Protein AF-G5GBQ8-F1 (afdb_monomer_lite)

Sequence (145 aa):
MNTRNKSILIFVAGIITGFILTILLALILQPRNTDENLQLFEKPAQEIKANSFRVMQVLPDGSALAMVNDISSMLNNSLSSTADNSVEIGTIVLFLNNNNSNTNYYDKQIITRPSGKHFRQIGIYRYITKQEMMKTVPVIALFDK

pLDDT: mean 81.94, std 15.29, range [43.81, 96.81]

Structure (mmCIF, N/CA/C/O backbone):
data_AF-G5GBQ8-F1
#
_entry.id   AF-G5GBQ8-F1
#
loop_
_atom_site.group_PDB
_atom_site.id
_atom_site.type_symbol
_atom_site.label_atom_id
_atom_site.label_alt_id
_atom_site.label_comp_id
_atom_site.label_asym_id
_atom_site.label_entity_id
_atom_site.label_seq_id
_atom_site.pdbx_PDB_ins_code
_atom_site.Cartn_x
_atom_site.Cartn_y
_atom_site.Cartn_z
_atom_site.occupancy
_atom_site.B_iso_or_equiv
_atom_site.auth_seq_id
_atom_site.auth_comp_id
_atom_site.auth_asym_id
_atom_site.auth_atom_id
_atom_site.pdbx_PDB_model_num
ATOM 1 N N . MET A 1 1 ? -55.630 13.389 31.040 1.00 61.84 1 MET A N 1
ATOM 2 C CA . MET A 1 1 ? -54.228 13.177 31.470 1.00 61.84 1 MET A CA 1
ATOM 3 C C . MET A 1 1 ? -53.740 14.441 32.159 1.00 61.84 1 MET A C 1
ATOM 5 O O . MET A 1 1 ? -53.734 15.492 31.524 1.00 61.84 1 MET A O 1
ATOM 9 N N . ASN A 1 2 ? -53.420 14.355 33.450 1.00 68.19 2 ASN A N 1
ATOM 10 C CA . ASN A 1 2 ? -53.094 15.516 34.284 1.00 68.19 2 ASN A CA 1
ATOM 11 C C . ASN A 1 2 ? -51.812 16.195 33.778 1.00 68.19 2 ASN A C 1
ATOM 13 O O . ASN A 1 2 ? -50.915 15.523 33.269 1.00 68.19 2 ASN A O 1
ATOM 17 N N . THR A 1 3 ? -51.722 17.518 33.904 1.00 73.25 3 THR A N 1
ATOM 18 C CA . THR A 1 3 ? -50.600 18.339 33.402 1.00 73.25 3 THR A CA 1
ATOM 19 C C . THR A 1 3 ? -49.233 17.822 33.859 1.00 73.25 3 THR A C 1
ATOM 21 O O . THR A 1 3 ? -48.317 17.730 33.047 1.00 73.25 3 THR A O 1
ATOM 24 N N . ARG A 1 4 ? -49.126 17.345 35.107 1.00 73.69 4 ARG A N 1
ATOM 25 C CA . ARG A 1 4 ? -47.914 16.706 35.656 1.00 73.69 4 ARG A CA 1
A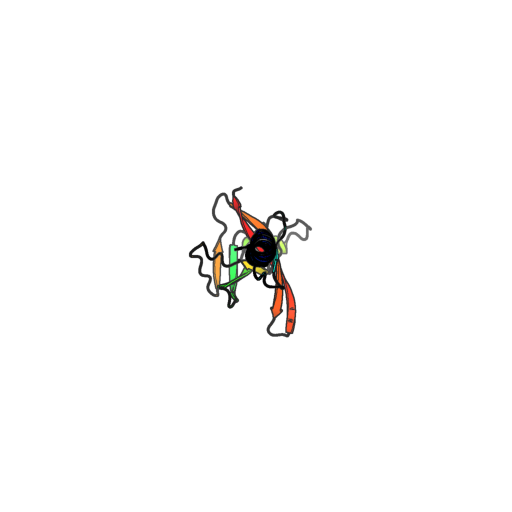TOM 26 C C . ARG A 1 4 ? -47.446 15.471 34.873 1.00 73.69 4 ARG A C 1
ATOM 28 O O . ARG A 1 4 ? -46.246 15.287 34.698 1.00 73.69 4 ARG A O 1
ATOM 35 N N . ASN A 1 5 ? -48.365 14.655 34.356 1.00 76.38 5 ASN A N 1
ATOM 36 C CA . ASN A 1 5 ? -48.016 13.433 33.622 1.00 76.38 5 ASN A CA 1
ATOM 37 C C . ASN A 1 5 ? -47.458 13.757 32.228 1.00 76.38 5 ASN A C 1
ATOM 39 O O . ASN A 1 5 ? -46.625 13.017 31.716 1.00 76.38 5 ASN A O 1
ATOM 43 N N . LYS A 1 6 ? -47.879 14.877 31.623 1.00 75.44 6 LYS A N 1
ATOM 44 C CA . LYS A 1 6 ? -47.353 15.340 30.329 1.00 75.44 6 LYS A CA 1
ATOM 45 C C . LYS A 1 6 ? -45.904 15.815 30.453 1.00 75.44 6 LYS A C 1
ATOM 47 O O . LYS A 1 6 ? -45.079 15.446 29.625 1.00 75.44 6 LYS A O 1
ATOM 52 N N . SER A 1 7 ? -45.586 16.568 31.509 1.00 80.06 7 SER A N 1
ATOM 53 C CA . SER A 1 7 ? -44.221 17.046 31.771 1.00 80.06 7 SER A CA 1
ATOM 54 C C . SER A 1 7 ? -43.238 15.895 32.004 1.00 80.06 7 SER A C 1
ATOM 56 O O . SER A 1 7 ? -42.137 15.908 31.462 1.00 80.06 7 SER A O 1
ATOM 58 N N . ILE A 1 8 ? -43.656 14.868 32.749 1.00 87.56 8 ILE A N 1
ATOM 59 C CA . ILE A 1 8 ? -42.852 13.658 32.983 1.00 87.56 8 ILE A CA 1
ATOM 60 C C . ILE A 1 8 ? -42.617 12.876 31.686 1.00 87.56 8 ILE A C 1
ATOM 62 O O . ILE A 1 8 ? -41.501 12.430 31.434 1.00 87.56 8 ILE A O 1
ATOM 66 N N . LEU A 1 9 ? -43.635 12.755 30.832 1.00 86.25 9 LEU A N 1
ATOM 67 C CA . LEU A 1 9 ? -43.512 12.043 29.560 1.00 86.25 9 LEU A C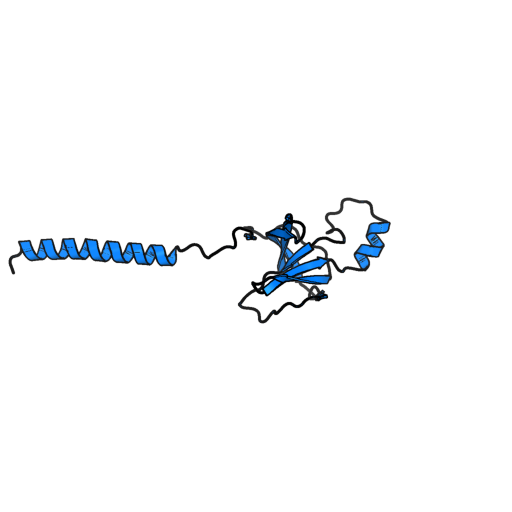A 1
ATOM 68 C C . LEU A 1 9 ? -42.506 12.720 28.613 1.00 86.25 9 LEU A C 1
ATOM 70 O O . LEU A 1 9 ? -41.693 12.043 27.992 1.00 86.25 9 LEU A O 1
ATOM 74 N N . ILE A 1 10 ? -42.534 14.054 28.533 1.00 91.06 10 ILE A N 1
ATOM 75 C CA . ILE A 1 10 ? -41.622 14.842 27.687 1.00 91.06 10 ILE A CA 1
ATOM 76 C C . ILE A 1 10 ? -40.175 14.719 28.176 1.00 91.06 10 ILE A C 1
ATOM 78 O O . ILE A 1 10 ? -39.260 14.593 27.365 1.00 91.06 10 ILE A O 1
ATOM 82 N N . PHE A 1 11 ? -39.967 14.692 29.495 1.00 92.44 11 PHE A N 1
ATOM 83 C CA . PHE A 1 11 ? -38.645 14.489 30.083 1.00 92.44 11 PHE A CA 1
ATOM 84 C C . PHE A 1 11 ? -38.060 13.112 29.730 1.00 92.44 11 PHE A C 1
ATOM 86 O O . PHE A 1 11 ? -36.927 13.022 29.262 1.00 92.44 11 PHE A O 1
ATOM 93 N N . VAL A 1 12 ? -38.852 12.044 29.881 1.00 94.44 12 VAL A N 1
ATOM 94 C CA . VAL A 1 12 ? -38.425 10.678 29.530 1.00 94.44 12 VAL A CA 1
ATOM 95 C C . VAL A 1 12 ? -38.168 10.548 28.027 1.00 94.44 12 VAL A C 1
ATOM 97 O O . VAL A 1 12 ? -37.166 9.959 27.627 1.00 94.44 12 VAL A O 1
ATOM 100 N N . ALA A 1 13 ? -39.022 11.146 27.193 1.00 93.75 13 ALA A N 1
ATOM 101 C CA . ALA A 1 13 ? -38.825 11.161 25.747 1.00 93.75 13 ALA A CA 1
ATOM 102 C C . ALA A 1 13 ? -37.494 11.824 25.361 1.00 93.75 13 ALA A C 1
ATOM 104 O O . ALA A 1 13 ? -36.780 11.271 24.532 1.00 93.75 13 ALA A O 1
ATOM 105 N N . GLY A 1 14 ? -37.137 12.944 26.002 1.00 96.06 14 GLY A N 1
ATOM 106 C CA . GLY A 1 14 ? -35.866 13.644 25.790 1.00 96.06 14 GLY A CA 1
ATOM 107 C C . GLY A 1 14 ? -34.630 12.808 26.136 1.00 96.06 14 GLY A C 1
ATOM 108 O O . GLY A 1 14 ? -33.640 12.840 25.408 1.00 96.06 14 GLY A O 1
ATOM 109 N N . ILE A 1 15 ? -34.688 12.018 27.214 1.00 96.31 15 ILE A N 1
ATOM 110 C CA . ILE A 1 15 ? -33.598 11.097 27.583 1.00 96.31 15 ILE A CA 1
ATOM 111 C C . ILE A 1 15 ? -33.419 10.022 26.507 1.00 96.31 15 ILE A C 1
ATOM 113 O O . ILE A 1 15 ? -32.294 9.743 26.091 1.00 96.31 15 ILE A O 1
ATOM 117 N N . ILE A 1 16 ? -34.524 9.445 26.029 1.00 96.62 16 ILE A N 1
ATOM 118 C CA . ILE A 1 16 ? -34.491 8.393 25.009 1.00 96.62 16 ILE A CA 1
ATOM 119 C C . ILE A 1 16 ? -33.951 8.945 23.684 1.00 96.62 16 ILE A C 1
ATOM 121 O O . ILE A 1 16 ? -33.068 8.332 23.088 1.00 96.62 16 ILE A O 1
ATOM 125 N N . THR A 1 17 ? -34.416 10.115 23.233 1.00 96.81 17 THR A N 1
ATOM 126 C CA . THR A 1 17 ? -33.888 10.738 22.007 1.00 96.81 17 THR A CA 1
ATOM 127 C C . THR A 1 17 ? -32.422 11.128 22.136 1.00 96.81 17 THR A C 1
ATOM 129 O O . THR A 1 17 ? -31.674 10.927 21.183 1.00 96.81 17 THR A O 1
ATOM 132 N N . GLY A 1 18 ? -31.982 11.614 23.300 1.00 96.62 18 GLY A N 1
ATOM 133 C CA . GLY A 1 18 ? -30.567 11.884 23.561 1.00 96.62 18 GLY A CA 1
ATOM 134 C C . GLY A 1 18 ? -29.700 10.630 23.434 1.00 96.62 18 GLY A C 1
ATOM 135 O O . GLY A 1 18 ? -28.671 10.661 22.765 1.00 96.62 18 GLY A O 1
ATOM 136 N N . PHE A 1 19 ? -30.150 9.510 24.005 1.00 96.44 19 PHE A N 1
ATOM 137 C CA . PHE A 1 19 ? -29.442 8.229 23.928 1.00 96.44 19 PHE A CA 1
ATOM 138 C C . PHE A 1 19 ? -29.384 7.662 22.500 1.00 96.44 19 PHE A C 1
ATOM 140 O O . PHE A 1 19 ? -28.373 7.112 22.073 1.00 96.44 19 PHE A O 1
ATOM 147 N N . ILE A 1 20 ? -30.456 7.829 21.722 1.00 96.56 20 ILE A N 1
ATOM 148 C CA . ILE A 1 20 ? -30.473 7.437 20.306 1.00 96.56 20 ILE A CA 1
ATOM 149 C C . ILE A 1 20 ? -29.493 8.299 19.499 1.00 96.56 20 ILE A C 1
ATOM 151 O O . ILE A 1 20 ? -28.745 7.776 18.672 1.00 96.56 20 ILE A O 1
ATOM 155 N N . LEU A 1 21 ? -29.466 9.611 19.750 1.00 96.19 21 LEU A N 1
ATOM 156 C CA . LEU A 1 21 ? -28.586 10.536 19.041 1.00 96.19 21 LEU A CA 1
ATOM 157 C C . LEU A 1 21 ? -27.105 10.259 19.336 1.00 96.19 21 LEU A C 1
ATOM 159 O O . LEU A 1 21 ? -26.285 10.321 18.421 1.00 96.19 21 LEU A O 1
ATOM 163 N N . THR A 1 22 ? -26.752 9.910 20.578 1.00 95.50 22 THR A N 1
ATOM 164 C CA . THR A 1 22 ? -25.370 9.547 20.929 1.00 95.50 22 THR A CA 1
ATOM 165 C C . THR A 1 22 ? -24.926 8.248 20.265 1.00 95.50 22 THR A C 1
ATOM 167 O O . THR A 1 22 ? -23.804 8.192 19.766 1.00 95.50 22 THR A O 1
ATOM 170 N N . ILE A 1 23 ? -25.795 7.232 20.179 1.00 93.88 23 ILE A N 1
ATOM 171 C CA . ILE A 1 23 ? -25.497 6.001 19.427 1.00 93.88 23 ILE A CA 1
ATOM 172 C C . ILE A 1 23 ? -25.276 6.322 17.947 1.00 93.88 23 ILE A C 1
ATOM 174 O O . ILE A 1 23 ? -24.300 5.859 17.360 1.00 93.88 23 ILE A O 1
ATOM 178 N N . LEU A 1 24 ? -26.139 7.144 17.344 1.00 93.62 24 LEU A N 1
ATOM 179 C CA . LEU A 1 24 ? -26.008 7.520 15.936 1.00 93.62 24 LEU A CA 1
ATOM 180 C C . LEU A 1 24 ? -24.690 8.261 15.667 1.00 93.62 24 LEU A C 1
ATOM 182 O O . LEU A 1 24 ? -23.997 7.962 14.698 1.00 93.62 24 LEU A O 1
ATOM 186 N N . LEU A 1 25 ? -24.311 9.183 16.555 1.00 91.94 25 LEU A N 1
ATOM 187 C CA . LEU A 1 25 ? -23.039 9.894 16.475 1.00 91.94 25 LEU A CA 1
ATOM 188 C C . LEU A 1 25 ? -21.846 8.932 16.607 1.00 91.94 25 LEU A C 1
ATOM 190 O O . LEU A 1 25 ? -20.898 9.026 15.832 1.00 91.94 25 LEU A O 1
ATOM 194 N N . ALA A 1 26 ? -21.909 7.966 17.527 1.00 87.75 26 ALA A N 1
ATOM 195 C CA . ALA A 1 26 ? -20.867 6.955 17.699 1.00 87.75 26 ALA A CA 1
ATOM 196 C C . ALA A 1 26 ? -20.703 6.052 16.464 1.00 87.75 26 ALA A C 1
ATOM 198 O O . ALA A 1 26 ? -19.579 5.690 16.127 1.00 87.75 26 ALA A O 1
ATOM 199 N N . LEU A 1 27 ? -21.793 5.728 15.757 1.00 84.81 27 LEU A N 1
ATOM 200 C CA . LEU A 1 27 ? -21.735 4.987 14.490 1.00 84.81 27 LEU A CA 1
ATOM 201 C C . LEU A 1 27 ? -21.045 5.794 13.378 1.00 84.81 27 LEU A C 1
ATOM 203 O O . LEU A 1 27 ? -20.302 5.222 12.586 1.00 84.81 27 LEU A O 1
ATOM 207 N N . ILE A 1 28 ? -21.250 7.116 13.333 1.00 83.38 28 ILE A N 1
ATOM 208 C CA . ILE A 1 28 ? -20.600 8.006 12.354 1.00 83.38 28 ILE A CA 1
ATOM 209 C C . ILE A 1 28 ? -19.103 8.165 12.657 1.00 83.38 28 ILE A C 1
ATOM 211 O O . ILE A 1 28 ? -18.293 8.228 11.735 1.00 83.38 28 ILE A O 1
ATOM 215 N N . LEU A 1 29 ? -18.734 8.223 13.940 1.00 78.25 29 LEU A N 1
ATOM 216 C CA . LEU A 1 29 ? -17.347 8.376 14.389 1.00 78.25 29 LEU A CA 1
ATOM 217 C C . LEU A 1 29 ? -16.568 7.058 14.455 1.00 78.25 29 LEU A C 1
ATOM 219 O O . LEU A 1 29 ? -15.420 7.079 14.901 1.00 78.25 29 LEU A O 1
ATOM 223 N N . GLN A 1 30 ? -17.146 5.926 14.032 1.00 64.62 30 GLN A N 1
ATOM 224 C CA . GLN A 1 30 ? -16.418 4.661 14.023 1.00 64.62 30 GLN A CA 1
ATOM 225 C C . GLN A 1 30 ? -15.084 4.838 13.285 1.00 64.62 30 GLN A C 1
ATOM 227 O O . GLN A 1 30 ? -15.086 5.211 12.104 1.00 64.62 30 GLN A O 1
ATOM 232 N N . PRO A 1 31 ? -13.940 4.584 13.950 1.00 58.16 31 PRO A N 1
ATOM 233 C CA . PRO A 1 31 ? -12.670 4.561 13.257 1.00 58.16 31 PRO A CA 1
ATOM 234 C C . PRO A 1 31 ? -12.780 3.489 12.176 1.00 58.16 31 PRO A C 1
ATOM 236 O O . PRO A 1 31 ? -13.111 2.336 12.454 1.00 58.16 31 PRO A O 1
ATOM 239 N N . ARG A 1 32 ? -12.558 3.878 10.916 1.00 57.53 32 ARG A N 1
ATOM 240 C CA . ARG A 1 32 ? -12.370 2.894 9.848 1.00 57.53 32 ARG A CA 1
ATOM 241 C C . ARG A 1 32 ? -11.243 1.978 10.302 1.00 57.53 32 ARG A C 1
ATOM 243 O O . ARG A 1 32 ? -10.257 2.489 10.819 1.00 57.53 32 ARG A O 1
ATOM 250 N N . ASN A 1 33 ? -11.404 0.669 10.114 1.00 51.81 33 ASN A N 1
ATOM 251 C CA . ASN A 1 33 ? -10.360 -0.323 10.361 1.00 51.81 33 ASN A CA 1
ATOM 252 C C . ASN A 1 33 ? -9.121 0.032 9.525 1.00 51.81 33 ASN A C 1
ATOM 254 O O . ASN A 1 33 ? -8.956 -0.435 8.401 1.00 51.81 33 ASN A O 1
ATOM 258 N N . THR A 1 34 ? -8.283 0.927 10.029 1.00 57.50 34 THR A N 1
ATOM 259 C CA . THR A 1 34 ? -6.919 1.093 9.570 1.00 57.50 34 THR A CA 1
ATOM 260 C C . THR A 1 34 ? -6.201 -0.132 10.080 1.00 57.50 34 THR A C 1
ATOM 262 O O . THR A 1 34 ? -6.124 -0.332 11.290 1.00 57.50 34 THR A O 1
ATOM 265 N N . ASP A 1 35 ? -5.754 -0.974 9.151 1.00 71.06 35 ASP A N 1
ATOM 266 C CA . ASP A 1 35 ? -4.767 -2.006 9.438 1.00 71.06 35 ASP A CA 1
ATOM 267 C C . ASP A 1 35 ? -3.702 -1.375 10.345 1.00 71.06 35 ASP A C 1
ATOM 269 O O . ASP A 1 35 ? -3.102 -0.369 9.970 1.00 71.06 35 ASP A O 1
ATOM 273 N N . GLU A 1 36 ? -3.526 -1.888 11.567 1.00 79.31 36 GLU A N 1
ATOM 274 C CA . GLU A 1 36 ? -2.619 -1.296 12.568 1.00 79.31 36 GLU A CA 1
ATOM 275 C C . GLU A 1 36 ? -1.177 -1.216 12.051 1.00 79.31 36 GLU A C 1
ATOM 277 O O . GLU A 1 36 ? -0.345 -0.449 12.542 1.00 79.31 36 GLU A O 1
ATOM 282 N N . ASN A 1 37 ? -0.883 -2.011 11.026 1.00 88.81 37 ASN A N 1
ATOM 283 C CA . ASN A 1 37 ? 0.397 -2.044 10.361 1.00 88.81 37 ASN A CA 1
ATOM 284 C C . ASN A 1 37 ? 0.550 -0.975 9.275 1.00 88.81 37 ASN A C 1
ATOM 286 O O . ASN A 1 37 ? 1.670 -0.757 8.814 1.00 88.81 37 ASN A O 1
ATOM 290 N N . LEU A 1 38 ? -0.538 -0.319 8.868 1.00 91.31 38 LEU A N 1
ATOM 291 C CA . LEU A 1 38 ? -0.587 0.740 7.869 1.00 91.31 38 LEU A CA 1
ATOM 292 C C . LEU A 1 38 ? -0.741 2.105 8.545 1.00 91.31 38 LEU A C 1
ATOM 294 O O . LEU A 1 38 ? -1.787 2.442 9.095 1.00 91.31 38 LEU A O 1
ATOM 298 N N . GLN A 1 39 ? 0.282 2.943 8.416 1.00 91.31 39 GLN A N 1
ATOM 299 C CA . GLN A 1 39 ? 0.245 4.326 8.879 1.00 91.31 39 GLN A CA 1
ATOM 300 C C . GLN A 1 39 ? 0.368 5.270 7.685 1.00 91.31 39 GLN A C 1
ATOM 302 O O . GLN A 1 39 ? 1.428 5.367 7.068 1.00 91.31 39 GLN A O 1
ATOM 307 N N . LEU A 1 40 ? -0.717 5.975 7.364 1.00 91.81 40 LEU A N 1
ATOM 308 C CA . LEU A 1 40 ? -0.732 7.004 6.326 1.00 91.81 40 LEU A CA 1
ATOM 309 C C . LEU A 1 40 ? -0.321 8.364 6.899 1.00 91.81 40 LEU A C 1
ATOM 311 O O . LEU A 1 40 ? -0.641 8.699 8.038 1.00 91.81 40 LEU A O 1
ATOM 315 N N . PHE A 1 41 ? 0.385 9.152 6.098 1.00 91.00 41 PHE A N 1
ATOM 316 C CA . PHE A 1 41 ? 0.797 10.509 6.431 1.00 91.00 41 PHE A CA 1
ATOM 317 C C . PHE A 1 41 ? -0.309 11.512 6.093 1.00 91.00 41 PHE A C 1
ATOM 319 O O . PHE A 1 41 ? -1.041 11.337 5.121 1.00 91.00 41 PHE A O 1
ATOM 326 N N . GLU A 1 42 ? -0.382 12.614 6.844 1.00 85.94 42 GLU A N 1
ATOM 327 C CA . GLU A 1 42 ? -1.311 13.717 6.543 1.00 85.94 42 GLU A CA 1
ATOM 328 C C . GLU A 1 42 ? -1.008 14.387 5.197 1.00 85.94 42 GLU A C 1
ATOM 330 O O . GLU A 1 42 ? -1.907 14.867 4.507 1.00 85.94 42 GLU A O 1
ATOM 335 N N . LYS A 1 43 ? 0.276 14.439 4.828 1.00 88.12 43 LYS A N 1
ATOM 336 C CA . LYS A 1 43 ? 0.759 15.024 3.578 1.00 88.12 43 LYS A CA 1
ATOM 337 C C . LYS A 1 43 ? 1.731 14.061 2.899 1.00 88.12 43 LYS A C 1
ATOM 339 O O . LYS A 1 43 ? 2.527 13.429 3.597 1.00 88.12 43 LYS A O 1
ATOM 344 N N . PRO A 1 44 ? 1.716 13.971 1.557 1.00 87.75 44 PRO A N 1
ATOM 345 C CA . PRO A 1 44 ? 2.711 13.199 0.826 1.00 87.75 44 PRO A CA 1
ATOM 346 C C . PRO A 1 44 ? 4.124 13.687 1.159 1.00 87.75 44 PRO A C 1
ATOM 348 O O . PRO A 1 44 ? 4.381 14.892 1.166 1.00 87.75 44 PRO A O 1
ATOM 351 N N . ALA A 1 45 ? 5.020 12.746 1.430 1.00 85.62 45 ALA A N 1
ATOM 352 C CA . ALA A 1 45 ? 6.400 13.009 1.806 1.00 85.62 45 ALA A CA 1
ATOM 353 C C . ALA A 1 45 ? 7.312 12.983 0.563 1.00 85.62 45 ALA A C 1
ATOM 355 O O . ALA A 1 45 ? 7.098 13.724 -0.400 1.00 85.62 45 ALA A O 1
ATOM 356 N N . GLN A 1 46 ? 8.343 12.141 0.586 1.00 85.62 46 GLN A N 1
ATOM 357 C CA . GLN A 1 46 ? 9.378 12.069 -0.439 1.00 85.62 46 GLN A CA 1
ATOM 358 C C . GLN A 1 46 ? 8.842 11.553 -1.787 1.00 85.62 46 GLN A C 1
ATOM 360 O O . GLN A 1 46 ? 8.023 10.632 -1.842 1.00 85.62 46 GLN A O 1
ATOM 365 N N . GLU A 1 47 ? 9.327 12.136 -2.888 1.00 86.25 47 GLU A N 1
ATOM 366 C CA . GLU A 1 47 ? 9.126 11.601 -4.239 1.00 86.25 47 GLU A CA 1
ATOM 367 C C . GLU A 1 47 ? 10.041 10.394 -4.477 1.00 86.25 47 GLU A C 1
ATOM 369 O O . GLU A 1 47 ? 11.247 10.455 -4.238 1.00 86.25 47 GLU A O 1
ATOM 374 N N . ILE A 1 48 ? 9.475 9.312 -5.010 1.00 83.44 48 ILE A N 1
ATOM 375 C CA . ILE A 1 48 ? 10.223 8.123 -5.408 1.00 83.44 48 ILE A CA 1
ATOM 376 C C . ILE A 1 48 ? 10.593 8.227 -6.889 1.00 83.44 48 ILE A C 1
ATOM 378 O O . ILE A 1 48 ? 9.754 8.069 -7.779 1.00 83.44 48 ILE A O 1
ATOM 382 N N . LYS A 1 49 ? 11.887 8.447 -7.148 1.00 81.31 49 LYS A N 1
ATOM 383 C CA . LYS A 1 49 ? 12.486 8.539 -8.490 1.00 81.31 49 LYS A CA 1
ATOM 384 C C . LYS A 1 49 ? 12.704 7.158 -9.141 1.00 81.31 49 LYS A C 1
ATOM 386 O O . LYS A 1 49 ? 13.798 6.868 -9.611 1.00 81.31 49 LYS A O 1
ATOM 391 N N . ALA A 1 50 ? 11.684 6.301 -9.170 1.00 81.88 50 ALA A N 1
ATOM 392 C CA . ALA A 1 50 ? 11.735 5.006 -9.855 1.00 81.88 50 ALA A CA 1
ATOM 393 C C . ALA A 1 50 ? 10.730 4.956 -11.014 1.00 81.88 50 ALA A C 1
ATOM 395 O O . ALA A 1 50 ? 9.586 5.400 -10.878 1.00 81.88 50 ALA A O 1
ATOM 396 N N . ASN A 1 51 ? 11.148 4.414 -12.164 1.00 84.19 51 ASN A N 1
ATOM 397 C CA . ASN A 1 51 ? 10.285 4.327 -13.346 1.00 84.19 51 ASN A CA 1
ATOM 398 C C . ASN A 1 51 ? 9.427 3.066 -13.375 1.00 84.19 51 ASN A C 1
ATOM 400 O O . ASN A 1 51 ? 8.355 3.070 -13.983 1.00 84.19 51 ASN A O 1
ATOM 404 N N . SER A 1 52 ? 9.898 1.984 -12.757 1.00 88.56 52 SER A N 1
ATOM 405 C CA . SER A 1 52 ? 9.168 0.725 -12.743 1.00 88.56 52 SER A CA 1
ATOM 406 C C . SER A 1 52 ? 9.388 -0.076 -11.469 1.00 88.56 52 SER A C 1
ATOM 408 O O . SER A 1 52 ? 10.439 0.001 -10.828 1.00 88.56 52 SER A O 1
ATOM 410 N N . PHE A 1 53 ? 8.382 -0.875 -11.136 1.00 91.69 53 PHE A N 1
ATOM 411 C CA . PHE A 1 53 ? 8.363 -1.758 -9.982 1.00 91.69 53 PHE A CA 1
ATOM 412 C C . PHE A 1 53 ? 7.897 -3.141 -10.415 1.00 91.69 53 PHE A C 1
ATOM 414 O O . PHE A 1 53 ? 6.967 -3.265 -11.205 1.00 91.69 53 PHE A O 1
ATOM 421 N N . ARG A 1 54 ? 8.523 -4.187 -9.889 1.00 93.06 54 ARG A N 1
ATOM 422 C CA . ARG A 1 54 ? 8.103 -5.573 -10.069 1.00 93.06 54 ARG A CA 1
ATOM 423 C C . ARG A 1 54 ? 7.376 -6.033 -8.817 1.00 93.06 54 ARG A C 1
ATOM 425 O O . ARG A 1 54 ? 7.975 -6.059 -7.744 1.00 93.06 54 ARG A O 1
ATOM 432 N N . VAL A 1 55 ? 6.120 -6.437 -8.956 1.00 94.56 55 VAL A N 1
ATOM 433 C CA . VAL A 1 55 ? 5.344 -7.044 -7.871 1.00 94.56 55 VAL A CA 1
ATOM 434 C C . VAL A 1 55 ? 6.020 -8.344 -7.446 1.00 94.56 55 VAL A C 1
ATOM 436 O O . VAL A 1 55 ? 6.279 -9.225 -8.267 1.00 94.56 55 VAL A O 1
ATOM 439 N N . MET A 1 56 ? 6.344 -8.447 -6.163 1.00 93.44 56 MET A N 1
ATOM 440 C CA . MET A 1 56 ? 6.940 -9.638 -5.565 1.00 93.44 56 MET A CA 1
ATOM 441 C C . MET A 1 56 ? 5.872 -10.581 -5.032 1.00 93.44 56 MET A C 1
ATOM 443 O O . MET A 1 56 ? 6.001 -11.790 -5.189 1.00 93.44 56 MET A O 1
ATOM 447 N N . GLN A 1 57 ? 4.861 -10.009 -4.381 1.00 93.94 57 GLN A N 1
ATOM 448 C CA . GLN A 1 57 ? 3.745 -10.736 -3.799 1.00 93.94 57 GLN A CA 1
ATOM 449 C C . GLN A 1 57 ? 2.530 -9.820 -3.656 1.00 93.94 57 GLN A C 1
ATOM 451 O O . GLN A 1 57 ? 2.674 -8.626 -3.363 1.00 93.94 57 GLN A O 1
ATOM 456 N N . VAL A 1 58 ? 1.349 -10.405 -3.811 1.00 94.44 58 VAL A N 1
ATOM 457 C CA . VAL A 1 58 ? 0.061 -9.777 -3.502 1.00 94.44 58 VAL A CA 1
ATOM 458 C C . VAL A 1 58 ? -0.409 -10.224 -2.116 1.00 94.44 58 VAL A C 1
ATOM 460 O O . VAL A 1 58 ? -0.304 -11.397 -1.757 1.00 94.44 58 VAL A O 1
ATOM 463 N N . LEU A 1 59 ? -0.883 -9.274 -1.318 1.00 91.75 59 LEU A N 1
ATOM 464 C CA . LEU A 1 59 ? -1.397 -9.481 0.030 1.00 91.75 59 LEU A CA 1
ATOM 465 C C . LEU A 1 59 ? -2.867 -9.940 -0.003 1.00 91.75 59 LEU A C 1
ATOM 467 O O . LEU A 1 59 ? -3.549 -9.757 -1.013 1.00 91.75 59 LEU A O 1
ATOM 471 N N . PRO A 1 60 ? -3.390 -10.508 1.101 1.00 88.50 60 PRO A N 1
ATOM 472 C CA . PRO A 1 60 ? -4.783 -10.957 1.175 1.00 88.50 60 PRO A CA 1
ATOM 473 C C . PRO A 1 60 ? -5.834 -9.859 0.944 1.00 88.50 60 PRO A C 1
ATOM 475 O O . PRO A 1 60 ? -6.944 -10.163 0.520 1.00 88.50 60 PRO A O 1
ATOM 478 N N . ASP A 1 61 ? -5.495 -8.594 1.207 1.00 86.62 61 ASP A N 1
ATOM 479 C CA . ASP A 1 61 ? -6.339 -7.416 0.949 1.00 86.62 61 ASP A CA 1
ATOM 480 C C . ASP A 1 61 ? -6.280 -6.940 -0.522 1.00 86.62 61 ASP A C 1
ATOM 482 O O . ASP A 1 61 ? -6.943 -5.977 -0.915 1.00 86.62 61 ASP A O 1
ATOM 486 N N . GLY A 1 62 ? -5.478 -7.614 -1.349 1.00 90.06 62 GLY A N 1
ATOM 487 C CA . GLY A 1 62 ? -5.214 -7.274 -2.741 1.00 90.06 62 GLY A CA 1
ATOM 488 C C . GLY A 1 62 ? -4.115 -6.230 -2.933 1.00 90.06 62 GLY A C 1
ATOM 489 O O . GLY A 1 62 ? -3.766 -5.957 -4.079 1.00 90.06 62 GLY A O 1
ATOM 490 N N . SER A 1 63 ? -3.556 -5.643 -1.868 1.00 92.56 63 SER A N 1
ATOM 491 C CA . SER A 1 63 ? -2.412 -4.725 -1.965 1.00 92.56 63 SER A CA 1
ATOM 492 C C . SER A 1 63 ? -1.158 -5.481 -2.422 1.00 92.56 63 SER A C 1
ATOM 494 O O . SER A 1 63 ? -1.067 -6.697 -2.284 1.00 92.56 63 SER A O 1
ATOM 496 N N . ALA A 1 64 ? -0.159 -4.795 -2.974 1.00 94.44 64 ALA A N 1
ATOM 497 C CA . ALA A 1 64 ? 1.015 -5.447 -3.553 1.00 94.44 64 ALA A CA 1
ATOM 498 C C . ALA A 1 64 ? 2.329 -4.912 -2.991 1.00 94.44 64 ALA A C 1
ATOM 500 O O . ALA A 1 64 ? 2.599 -3.710 -3.025 1.00 94.44 64 ALA A O 1
ATOM 501 N N . LEU A 1 65 ? 3.191 -5.827 -2.544 1.00 95.12 65 LEU A N 1
ATOM 502 C CA . LEU A 1 65 ? 4.591 -5.521 -2.273 1.00 95.12 65 LEU A CA 1
ATOM 503 C C . LEU A 1 65 ? 5.365 -5.622 -3.578 1.00 95.12 65 LEU A C 1
ATOM 505 O O . LEU A 1 65 ? 5.402 -6.678 -4.214 1.00 95.12 65 LEU A O 1
ATOM 509 N N . ALA A 1 66 ? 5.997 -4.526 -3.973 1.00 94.25 66 ALA A N 1
ATOM 510 C CA . ALA A 1 66 ? 6.731 -4.434 -5.220 1.00 94.25 66 ALA A CA 1
ATOM 511 C C . ALA A 1 66 ? 8.136 -3.896 -4.982 1.00 94.25 66 ALA A C 1
ATOM 513 O O . ALA A 1 66 ? 8.363 -3.056 -4.120 1.00 94.25 66 ALA A O 1
ATOM 514 N N . MET A 1 67 ? 9.087 -4.382 -5.762 1.00 92.44 67 MET A N 1
ATO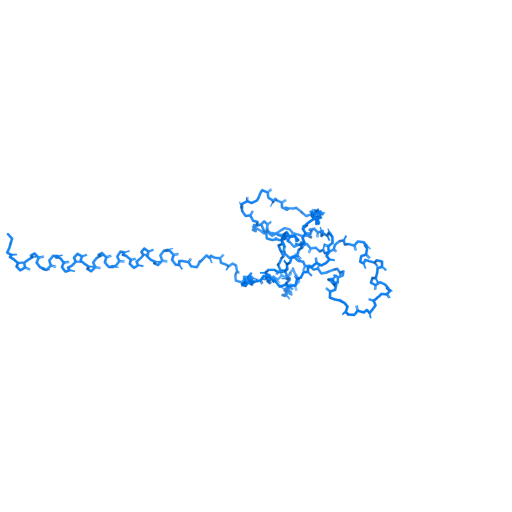M 515 C CA . MET A 1 67 ? 10.480 -3.971 -5.695 1.00 92.44 67 MET A CA 1
ATOM 516 C C . MET A 1 67 ? 10.809 -3.083 -6.884 1.00 92.44 67 MET A C 1
ATOM 518 O O . MET A 1 67 ? 10.352 -3.355 -7.994 1.00 92.44 67 MET A O 1
ATOM 522 N N . VAL A 1 68 ? 11.617 -2.046 -6.681 1.00 87.81 68 VAL A N 1
ATOM 523 C CA . VAL A 1 68 ? 12.126 -1.223 -7.788 1.00 87.81 68 VAL A CA 1
ATOM 524 C C . VAL A 1 68 ? 12.817 -2.115 -8.832 1.00 87.81 68 VAL A C 1
ATOM 526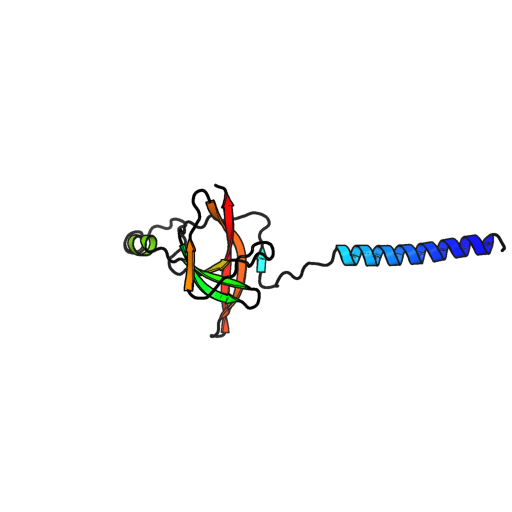 O O . VAL A 1 68 ? 13.714 -2.888 -8.502 1.00 87.81 68 VAL A O 1
ATOM 529 N N . ASN A 1 69 ? 12.379 -2.022 -10.091 1.00 76.19 69 ASN A N 1
ATOM 530 C CA . ASN A 1 69 ? 12.821 -2.854 -11.222 1.00 76.19 69 ASN A CA 1
ATOM 531 C C . ASN A 1 69 ? 13.497 -1.996 -12.308 1.00 76.19 69 ASN A C 1
ATOM 533 O O . ASN 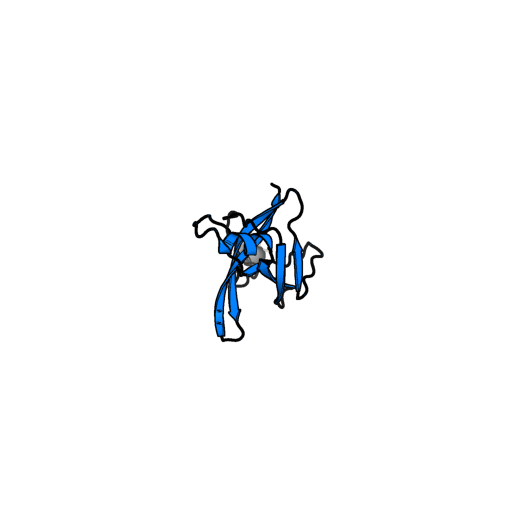A 1 69 ? 13.332 -2.226 -13.504 1.00 76.19 69 ASN A O 1
ATOM 537 N N . ASP A 1 70 ? 14.226 -0.958 -11.904 1.00 65.75 70 ASP A N 1
ATOM 538 C CA . ASP A 1 70 ? 14.828 -0.021 -12.845 1.00 65.75 70 ASP A CA 1
ATOM 539 C C . ASP A 1 70 ? 16.240 -0.471 -13.250 1.00 65.75 70 ASP A C 1
ATOM 541 O O . ASP A 1 70 ? 17.201 -0.332 -12.496 1.00 65.75 70 ASP A O 1
ATOM 545 N N . ILE A 1 71 ? 16.382 -1.010 -14.462 1.00 55.59 71 ILE A N 1
ATOM 546 C CA . ILE A 1 71 ? 17.679 -1.441 -15.015 1.00 55.59 71 ILE A CA 1
ATOM 547 C C . ILE A 1 71 ? 18.647 -0.247 -15.126 1.00 55.59 71 ILE A C 1
ATOM 549 O O . ILE A 1 71 ? 19.852 -0.409 -14.957 1.00 55.59 71 ILE A O 1
ATOM 553 N N . SER A 1 72 ? 18.133 0.973 -15.328 1.00 53.66 72 SER A N 1
ATOM 554 C CA . SER A 1 72 ? 18.962 2.187 -15.343 1.00 53.66 72 SER A CA 1
ATOM 555 C C . SER A 1 72 ? 19.613 2.472 -13.981 1.00 53.66 72 SER A C 1
ATOM 557 O O . SER A 1 72 ? 20.770 2.882 -13.924 1.00 53.66 72 SER A O 1
ATOM 559 N N . SER A 1 73 ? 18.927 2.152 -12.877 1.00 50.97 73 SER A N 1
ATOM 560 C CA . SER A 1 73 ? 19.517 2.223 -11.536 1.00 50.97 73 SER A CA 1
ATOM 561 C C . SER A 1 73 ? 20.605 1.163 -11.323 1.00 50.97 73 SER A C 1
ATOM 563 O O . SER A 1 73 ? 21.601 1.465 -10.670 1.00 50.97 73 SER A O 1
ATOM 565 N N . MET A 1 74 ? 20.493 -0.022 -11.950 1.00 49.03 74 MET A N 1
ATOM 566 C CA . MET A 1 74 ? 21.529 -1.071 -11.908 1.00 49.03 74 MET A CA 1
ATOM 567 C C . MET A 1 74 ? 22.849 -0.642 -12.555 1.00 49.03 74 MET A C 1
ATOM 569 O O . MET A 1 74 ? 23.909 -1.030 -12.070 1.00 49.03 74 MET A O 1
ATOM 573 N N . LEU A 1 75 ? 22.800 0.164 -13.620 1.00 52.25 75 LEU A N 1
ATOM 574 C CA . LEU A 1 75 ? 24.006 0.656 -14.293 1.00 52.25 75 LEU A CA 1
ATOM 575 C C . LEU A 1 75 ? 24.660 1.823 -13.528 1.00 52.25 75 LEU A C 1
ATOM 577 O O . LEU A 1 75 ? 25.884 1.914 -13.471 1.00 52.25 75 LEU A O 1
ATOM 581 N N . ASN A 1 76 ? 23.854 2.685 -12.898 1.00 49.59 76 ASN A N 1
ATOM 582 C CA . ASN A 1 76 ? 24.335 3.896 -12.223 1.00 49.59 76 ASN A CA 1
ATOM 583 C C . ASN A 1 76 ? 24.865 3.628 -10.799 1.00 49.59 76 ASN A C 1
ATOM 585 O O . ASN A 1 76 ? 25.863 4.224 -10.402 1.00 49.59 76 ASN A O 1
ATOM 589 N N . ASN A 1 77 ? 24.290 2.679 -10.047 1.00 49.03 77 ASN A N 1
ATOM 590 C CA . ASN A 1 77 ? 24.763 2.349 -8.689 1.00 49.03 77 ASN A CA 1
ATOM 591 C C . ASN A 1 77 ? 26.109 1.610 -8.644 1.00 49.03 77 ASN A C 1
ATOM 593 O O . ASN A 1 77 ? 26.705 1.513 -7.575 1.00 49.03 77 ASN A O 1
ATOM 597 N N . SER A 1 78 ? 26.625 1.122 -9.777 1.00 51.34 78 SER A N 1
ATOM 598 C CA . SER A 1 78 ? 28.013 0.645 -9.842 1.00 51.34 78 SER A CA 1
ATOM 599 C C . SER A 1 78 ? 29.030 1.794 -9.913 1.00 51.34 78 SER A C 1
ATOM 601 O O . SER A 1 78 ? 30.226 1.529 -9.792 1.00 51.34 78 SER A O 1
ATOM 603 N N . LEU A 1 79 ? 28.593 3.044 -10.135 1.00 50.94 79 LEU A N 1
ATOM 604 C CA . LEU A 1 79 ? 29.488 4.171 -10.420 1.00 50.94 79 LEU A CA 1
ATOM 605 C C . LEU A 1 79 ? 29.216 5.442 -9.595 1.00 50.94 79 LEU A C 1
ATOM 607 O O . LEU A 1 79 ? 30.081 6.312 -9.543 1.00 50.94 79 LEU A O 1
ATOM 611 N N . SER A 1 80 ? 28.074 5.562 -8.912 1.00 46.44 80 SER A N 1
ATOM 612 C CA . SER A 1 80 ? 27.749 6.732 -8.084 1.00 46.44 80 SER A CA 1
ATOM 613 C C . SER A 1 80 ? 27.487 6.356 -6.626 1.00 46.44 80 SER A C 1
ATOM 615 O O . SER A 1 80 ? 26.348 6.226 -6.189 1.00 46.44 80 SER A O 1
ATOM 617 N N . SER A 1 81 ? 28.561 6.250 -5.844 1.00 49.69 81 SER A N 1
ATOM 618 C CA . SER A 1 81 ? 28.542 6.319 -4.379 1.00 49.69 81 SER A CA 1
ATOM 619 C C . SER A 1 81 ? 28.335 7.767 -3.910 1.00 49.69 81 SER A C 1
ATOM 621 O O . SER A 1 81 ? 29.166 8.332 -3.200 1.00 49.69 81 SER A O 1
ATOM 623 N N . THR A 1 82 ? 27.261 8.411 -4.355 1.00 43.81 82 THR A N 1
ATOM 624 C CA . THR A 1 82 ? 26.853 9.724 -3.847 1.00 43.81 82 THR A CA 1
ATOM 625 C C . THR A 1 82 ? 25.453 9.611 -3.293 1.00 43.81 82 THR A C 1
ATOM 627 O O . THR A 1 82 ? 24.556 9.128 -3.976 1.00 43.81 82 THR A O 1
ATOM 630 N N . ALA A 1 83 ? 25.307 10.070 -2.051 1.00 46.91 83 ALA A N 1
ATOM 631 C CA . ALA A 1 83 ? 24.077 10.177 -1.280 1.00 46.91 83 ALA A CA 1
ATOM 632 C C . ALA A 1 83 ? 23.086 11.177 -1.908 1.00 46.91 83 ALA A C 1
ATOM 634 O O . ALA A 1 83 ? 22.713 12.174 -1.293 1.00 46.91 83 ALA A O 1
ATOM 635 N N . ASP A 1 84 ? 22.693 10.948 -3.158 1.00 47.16 84 ASP A N 1
ATOM 636 C CA . ASP A 1 84 ? 21.468 11.519 -3.686 1.00 47.16 84 ASP A CA 1
ATOM 637 C C . ASP A 1 84 ? 20.316 10.640 -3.192 1.00 47.16 84 ASP A C 1
ATOM 639 O O . ASP A 1 84 ? 20.457 9.428 -3.040 1.00 47.16 84 ASP A O 1
ATOM 643 N N . ASN A 1 85 ? 19.169 11.245 -2.910 1.00 50.78 85 ASN A N 1
ATOM 644 C CA . ASN A 1 85 ? 17.990 10.591 -2.334 1.00 50.78 85 ASN A CA 1
ATOM 645 C C . ASN A 1 85 ? 17.277 9.654 -3.340 1.00 50.78 85 ASN A C 1
ATOM 647 O O . ASN A 1 85 ? 16.048 9.592 -3.407 1.00 50.78 85 ASN A O 1
ATOM 651 N N . SER A 1 86 ? 18.043 8.988 -4.202 1.00 53.22 86 SER A N 1
ATOM 652 C CA . SER A 1 86 ? 17.592 7.964 -5.126 1.00 53.22 86 SER A CA 1
ATOM 653 C C . SER A 1 86 ? 17.253 6.706 -4.345 1.00 53.22 86 SER A C 1
ATOM 655 O O . SER A 1 86 ? 18.086 6.167 -3.624 1.00 53.22 86 SER A O 1
ATOM 657 N N . VAL A 1 87 ? 16.019 6.241 -4.508 1.00 55.94 87 VAL A N 1
ATOM 658 C CA . VAL A 1 87 ? 15.565 4.964 -3.967 1.00 55.94 87 VAL A CA 1
ATOM 659 C C . VAL A 1 87 ? 16.508 3.859 -4.439 1.00 55.94 87 VAL A C 1
ATOM 661 O O . VAL A 1 87 ? 16.663 3.640 -5.641 1.00 55.94 87 VAL A O 1
ATOM 664 N N . GLU A 1 88 ? 17.161 3.200 -3.484 1.00 62.00 88 GLU A N 1
ATOM 665 C CA . GLU A 1 88 ? 18.151 2.166 -3.758 1.00 62.00 88 GLU A CA 1
ATOM 666 C C . GLU A 1 88 ? 17.506 0.974 -4.476 1.00 62.00 88 GLU A C 1
ATOM 668 O O . GLU A 1 88 ? 16.344 0.615 -4.232 1.00 62.00 88 GLU A O 1
ATOM 673 N N . ILE A 1 89 ? 18.274 0.335 -5.361 1.00 64.31 89 ILE A N 1
ATOM 674 C CA . ILE A 1 89 ? 17.909 -0.957 -5.952 1.00 64.31 89 ILE A CA 1
ATOM 675 C C . ILE A 1 89 ? 17.540 -1.918 -4.825 1.00 64.31 89 ILE A C 1
ATOM 677 O O . ILE A 1 89 ? 18.247 -2.025 -3.829 1.00 64.31 89 ILE A O 1
ATOM 681 N N . GLY A 1 90 ? 16.439 -2.643 -4.998 1.00 68.00 90 GLY A N 1
ATOM 682 C CA . GLY A 1 90 ? 15.969 -3.571 -3.976 1.00 68.00 90 GLY A CA 1
ATOM 683 C C . GLY A 1 90 ? 15.074 -2.933 -2.917 1.00 68.00 90 GLY A C 1
ATOM 684 O O . GLY A 1 90 ? 14.544 -3.661 -2.079 1.00 68.00 90 GLY A O 1
ATOM 685 N N . THR A 1 91 ? 14.821 -1.619 -2.976 1.00 85.69 91 THR A N 1
ATOM 686 C CA . THR A 1 91 ? 13.777 -1.014 -2.145 1.00 85.69 91 THR A CA 1
ATOM 687 C C . THR A 1 91 ? 12.430 -1.641 -2.482 1.00 85.69 91 THR A C 1
ATOM 689 O O . THR A 1 91 ? 11.996 -1.658 -3.640 1.00 85.69 91 THR A O 1
ATOM 692 N N . ILE A 1 92 ? 11.774 -2.152 -1.444 1.00 91.62 92 ILE A N 1
ATOM 693 C CA . ILE A 1 92 ? 10.425 -2.701 -1.506 1.00 91.62 92 ILE A CA 1
ATOM 694 C C . ILE A 1 92 ? 9.462 -1.595 -1.086 1.00 91.62 92 ILE A C 1
ATOM 696 O O . ILE A 1 92 ? 9.683 -0.928 -0.080 1.00 91.62 92 ILE A O 1
ATOM 700 N N . VAL A 1 93 ? 8.399 -1.412 -1.856 1.00 94.12 93 VAL A N 1
ATOM 701 C CA . VAL A 1 93 ? 7.319 -0.454 -1.621 1.00 94.12 93 VAL A CA 1
ATOM 702 C C . VAL A 1 93 ? 5.988 -1.204 -1.544 1.00 94.12 93 VAL A C 1
ATOM 704 O O . VAL A 1 93 ? 5.853 -2.292 -2.112 1.00 94.12 93 VAL A O 1
ATOM 707 N N . LEU A 1 94 ? 4.995 -0.619 -0.875 1.00 94.88 94 LEU A N 1
ATOM 708 C CA . LEU A 1 94 ? 3.617 -1.101 -0.897 1.00 94.88 94 LEU A CA 1
ATOM 709 C C . LEU A 1 94 ? 2.765 -0.250 -1.846 1.00 94.88 94 LEU A C 1
ATOM 711 O O . LEU A 1 94 ? 2.674 0.972 -1.696 1.00 94.88 94 LEU A O 1
ATOM 715 N N . PHE A 1 95 ? 2.097 -0.925 -2.777 1.00 93.94 95 PHE A N 1
ATOM 716 C CA . PHE A 1 95 ? 0.984 -0.396 -3.553 1.00 93.94 95 PHE A CA 1
ATOM 717 C C . PHE A 1 95 ? -0.325 -0.813 -2.891 1.00 93.94 95 PHE A C 1
ATOM 719 O O . PHE A 1 95 ? -0.617 -2.004 -2.796 1.00 93.94 95 PHE A O 1
ATOM 726 N N . LEU A 1 96 ? -1.109 0.160 -2.431 1.00 91.88 96 LEU A N 1
ATOM 727 C CA . LEU A 1 96 ? -2.420 -0.123 -1.857 1.00 91.88 96 LEU A CA 1
ATOM 728 C C . LEU A 1 96 ? -3.408 -0.521 -2.946 1.00 91.88 96 LEU A C 1
ATOM 730 O O . LEU A 1 96 ? -3.494 0.134 -3.989 1.00 91.88 96 LEU A O 1
ATOM 734 N N . ASN A 1 97 ? -4.206 -1.544 -2.662 1.00 87.31 97 ASN A N 1
ATOM 735 C CA . ASN A 1 97 ? -5.408 -1.801 -3.430 1.00 87.31 97 ASN A CA 1
ATOM 736 C C . ASN A 1 97 ? -6.428 -0.689 -3.152 1.00 87.31 97 ASN A C 1
ATOM 738 O O . ASN A 1 97 ? -6.952 -0.555 -2.046 1.00 87.31 97 ASN A O 1
ATOM 742 N N . ASN A 1 98 ? -6.693 0.149 -4.151 1.00 74.94 98 ASN A N 1
ATOM 743 C CA . ASN A 1 98 ? -7.770 1.119 -4.059 1.00 74.94 98 ASN A CA 1
ATOM 744 C C . ASN A 1 98 ? -9.053 0.458 -4.557 1.00 74.94 98 ASN A C 1
ATOM 746 O O . ASN A 1 98 ? -9.223 0.312 -5.759 1.00 74.94 98 ASN A O 1
ATOM 750 N N . ASN A 1 99 ? -9.981 0.159 -3.647 1.00 60.69 99 ASN A N 1
ATOM 751 C CA . ASN A 1 99 ? -11.287 -0.443 -3.955 1.00 60.69 99 ASN A CA 1
ATOM 752 C C . ASN A 1 99 ? -12.116 0.315 -5.020 1.00 60.69 99 ASN A C 1
ATOM 754 O O . ASN A 1 99 ? -13.075 -0.235 -5.551 1.00 60.69 99 ASN A O 1
ATOM 758 N N . ASN A 1 100 ? -11.779 1.575 -5.328 1.00 57.25 100 ASN A N 1
ATOM 759 C CA . ASN A 1 100 ? -12.433 2.374 -6.373 1.00 57.25 100 ASN A CA 1
ATOM 760 C C . ASN A 1 100 ? -11.757 2.272 -7.750 1.00 57.25 100 ASN A C 1
ATOM 762 O O . ASN A 1 100 ? -12.269 2.803 -8.734 1.00 57.25 100 ASN A O 1
ATOM 766 N N . SER A 1 101 ? -10.583 1.651 -7.826 1.00 61.09 101 SER A N 1
ATOM 767 C CA . SER A 1 101 ? -9.862 1.395 -9.063 1.00 61.09 101 SER A CA 1
ATOM 768 C C . SER A 1 101 ? -9.913 -0.102 -9.334 1.00 61.09 101 SER A C 1
ATOM 770 O O . SER A 1 101 ? -9.684 -0.904 -8.438 1.00 61.09 101 SER A O 1
ATOM 772 N N . ASN A 1 102 ? -10.197 -0.508 -10.570 1.00 62.66 102 ASN A N 1
ATOM 773 C CA . ASN A 1 102 ? -10.218 -1.923 -10.961 1.00 62.66 102 ASN A CA 1
ATOM 774 C C . ASN A 1 102 ? -8.786 -2.499 -11.088 1.00 62.66 102 ASN A C 1
ATOM 776 O O . ASN A 1 102 ? -8.471 -3.242 -12.019 1.00 62.66 102 ASN A O 1
ATOM 780 N N . THR A 1 103 ? -7.881 -2.067 -10.210 1.00 71.69 103 THR A N 1
ATOM 781 C CA . THR A 1 103 ? -6.468 -2.426 -10.187 1.00 71.69 103 THR A CA 1
ATOM 782 C C . THR A 1 103 ? -6.295 -3.713 -9.407 1.00 71.69 103 THR A C 1
ATOM 784 O O . THR A 1 103 ? -6.172 -3.698 -8.189 1.00 71.69 103 THR A O 1
ATOM 787 N N . ASN A 1 104 ? -6.261 -4.825 -10.132 1.00 85.94 104 ASN A N 1
ATOM 788 C CA . ASN A 1 104 ? -5.860 -6.110 -9.580 1.00 85.94 104 ASN A CA 1
ATOM 789 C C . ASN A 1 104 ? -4.362 -6.304 -9.811 1.00 85.94 104 ASN A C 1
ATOM 791 O O . ASN A 1 104 ? -3.894 -6.248 -10.954 1.00 85.94 104 ASN A O 1
ATOM 795 N N . TYR A 1 105 ? -3.621 -6.531 -8.730 1.00 92.50 105 TYR A N 1
ATOM 796 C CA . TYR A 1 105 ? -2.213 -6.890 -8.809 1.00 92.50 105 TYR A CA 1
ATOM 797 C C . TYR A 1 105 ? -2.041 -8.405 -8.936 1.00 92.50 105 TYR A C 1
ATOM 799 O O . TYR A 1 105 ? -2.882 -9.182 -8.487 1.00 92.50 105 TYR A O 1
ATOM 807 N N . TYR A 1 106 ? -0.935 -8.828 -9.544 1.00 93.38 106 TYR A N 1
ATOM 808 C CA . TYR A 1 106 ? -0.518 -10.230 -9.590 1.00 93.38 106 TYR A CA 1
ATOM 809 C C . TYR A 1 106 ? 1.001 -10.345 -9.485 1.00 93.38 106 TYR A C 1
ATOM 811 O O . TYR A 1 106 ? 1.748 -9.421 -9.820 1.00 93.38 106 TYR A O 1
ATOM 819 N N . ASP A 1 107 ? 1.470 -11.499 -9.023 1.00 91.88 107 ASP A N 1
ATOM 820 C CA . ASP A 1 107 ? 2.893 -11.749 -8.829 1.00 91.88 107 ASP A CA 1
ATOM 821 C C . ASP A 1 107 ? 3.680 -11.557 -10.132 1.00 91.88 107 ASP A C 1
ATOM 823 O O . ASP A 1 107 ? 3.273 -11.992 -11.211 1.00 91.88 107 ASP A O 1
ATOM 827 N N . LYS A 1 108 ? 4.854 -10.926 -10.022 1.00 91.81 108 LYS A N 1
ATOM 828 C CA . LYS A 1 108 ? 5.777 -10.595 -11.122 1.00 91.81 108 LYS A CA 1
ATOM 829 C C . LYS A 1 108 ? 5.261 -9.557 -12.124 1.00 91.81 108 LYS A C 1
ATOM 831 O O . LYS A 1 108 ? 5.983 -9.271 -13.082 1.00 91.81 108 LYS A O 1
ATOM 836 N N . GLN A 1 109 ? 4.090 -8.957 -11.905 1.00 93.44 109 GLN A N 1
ATOM 837 C CA . GLN A 1 109 ? 3.615 -7.820 -12.692 1.00 93.44 109 GLN A CA 1
ATOM 838 C C . GLN A 1 109 ? 4.626 -6.669 -12.661 1.00 93.44 109 GLN A C 1
ATOM 840 O O . GLN A 1 109 ? 5.208 -6.371 -11.617 1.00 93.44 109 GLN A O 1
ATOM 845 N N . ILE A 1 110 ? 4.808 -5.991 -13.794 1.00 92.19 110 ILE A N 1
ATOM 846 C CA . ILE A 1 110 ? 5.596 -4.759 -13.868 1.00 92.19 110 ILE A CA 1
ATOM 847 C C . ILE A 1 110 ? 4.638 -3.568 -13.841 1.00 92.19 110 ILE A C 1
ATOM 849 O O . ILE A 1 110 ? 3.793 -3.419 -14.720 1.00 92.19 110 ILE A O 1
ATOM 853 N N . ILE A 1 111 ? 4.786 -2.717 -12.831 1.00 90.38 111 ILE A N 1
ATOM 854 C CA . ILE A 1 111 ? 4.076 -1.450 -12.685 1.00 90.38 111 ILE A CA 1
ATOM 855 C C . ILE A 1 111 ? 5.004 -0.354 -13.194 1.00 90.38 111 ILE A C 1
ATOM 857 O O . ILE A 1 111 ? 6.056 -0.106 -12.606 1.00 90.38 111 ILE A O 1
ATOM 861 N N . THR A 1 112 ? 4.630 0.303 -14.286 1.00 90.06 112 THR A N 1
ATOM 862 C CA . THR A 1 112 ? 5.382 1.426 -14.857 1.00 90.06 112 THR A CA 1
ATOM 863 C C . THR A 1 112 ? 4.755 2.756 -14.479 1.00 90.06 112 THR A C 1
ATOM 865 O O . THR A 1 112 ? 3.531 2.892 -14.471 1.00 90.06 112 THR A O 1
ATOM 868 N N . ARG A 1 113 ? 5.593 3.763 -14.235 1.00 88.00 113 ARG A N 1
ATOM 869 C CA . ARG A 1 113 ? 5.164 5.146 -14.029 1.00 88.00 113 ARG A CA 1
ATOM 870 C C . ARG A 1 113 ? 4.509 5.699 -15.305 1.00 88.00 113 ARG A C 1
ATOM 872 O O . ARG A 1 113 ? 5.190 5.772 -16.329 1.00 88.00 113 ARG A O 1
ATOM 879 N N . PRO A 1 114 ? 3.232 6.117 -15.272 1.00 87.00 114 PRO A N 1
ATOM 880 C CA . PRO A 1 114 ? 2.612 6.795 -16.408 1.00 87.00 114 PRO A CA 1
ATOM 881 C C . PRO A 1 114 ? 3.286 8.141 -16.700 1.00 87.00 114 PRO A C 1
ATOM 883 O O . PRO A 1 114 ? 3.783 8.807 -15.790 1.00 87.00 114 PRO A O 1
ATOM 886 N N . SER A 1 115 ? 3.275 8.563 -17.967 1.00 86.19 115 SER A N 1
ATOM 887 C CA . SER A 1 115 ? 3.829 9.863 -18.364 1.00 86.19 115 SER A CA 1
ATOM 888 C C . SER A 1 115 ? 3.086 11.016 -17.678 1.00 86.19 115 SER A C 1
ATOM 890 O O . SER A 1 115 ? 1.864 10.975 -17.544 1.00 86.19 115 SER A O 1
ATOM 892 N N . GLY A 1 116 ? 3.823 12.036 -17.231 1.00 86.50 116 GLY A N 1
ATOM 893 C CA . GLY A 1 116 ? 3.260 13.207 -16.544 1.00 86.50 116 GLY A CA 1
ATOM 894 C C . GLY A 1 116 ? 2.860 12.981 -15.082 1.00 86.50 116 GLY A C 1
ATOM 895 O O . GLY A 1 116 ? 2.340 13.897 -14.454 1.00 86.50 116 GLY A O 1
ATOM 896 N N . LYS A 1 117 ? 3.120 11.793 -14.527 1.00 90.31 117 LYS A N 1
ATOM 897 C CA . LYS A 1 117 ? 2.841 11.464 -13.126 1.00 90.31 117 LYS A CA 1
ATOM 898 C C . LYS A 1 117 ? 4.103 11.018 -12.394 1.00 90.31 117 LYS A C 1
ATOM 900 O O . LYS A 1 117 ? 5.077 10.581 -13.013 1.00 90.31 117 LYS A O 1
ATOM 905 N N . HIS A 1 118 ? 4.086 11.083 -11.069 1.00 88.38 118 HIS A N 1
ATOM 906 C CA . HIS A 1 118 ? 5.184 10.635 -10.210 1.00 88.38 118 HIS A CA 1
ATOM 907 C C . HIS A 1 118 ? 4.687 9.954 -8.941 1.00 88.38 118 HIS A C 1
ATOM 909 O O . HIS A 1 118 ? 3.563 10.166 -8.493 1.00 88.38 118 HIS A O 1
ATOM 915 N N . PHE A 1 119 ? 5.530 9.097 -8.368 1.00 89.88 119 PHE A N 1
ATOM 916 C CA . PHE A 1 119 ? 5.215 8.397 -7.130 1.00 89.88 119 PHE A CA 1
ATOM 917 C C . PHE A 1 119 ? 5.669 9.223 -5.934 1.00 89.88 119 PHE A C 1
ATOM 919 O O . PHE A 1 119 ? 6.804 9.695 -5.902 1.00 89.88 119 PHE A O 1
ATOM 926 N N . ARG A 1 120 ? 4.812 9.360 -4.923 1.00 91.62 120 ARG A N 1
ATOM 927 C CA . ARG A 1 120 ? 5.201 9.908 -3.620 1.00 91.62 120 ARG A CA 1
ATOM 928 C C . ARG A 1 120 ? 4.878 8.922 -2.519 1.00 91.62 120 ARG A C 1
ATOM 930 O O . ARG A 1 120 ? 3.879 8.205 -2.590 1.00 91.62 120 ARG A O 1
ATOM 937 N N . GLN A 1 121 ? 5.709 8.934 -1.488 1.00 92.75 121 GLN A N 1
ATOM 938 C CA . GLN A 1 121 ? 5.418 8.232 -0.256 1.00 92.75 121 GLN A CA 1
ATOM 939 C C . GLN A 1 121 ? 4.246 8.910 0.461 1.00 92.75 121 GLN A C 1
ATOM 941 O O . GLN A 1 121 ? 4.255 10.119 0.690 1.00 92.75 121 GLN A O 1
ATOM 946 N N . ILE A 1 122 ? 3.250 8.116 0.831 1.00 93.56 122 ILE A N 1
ATOM 947 C CA . ILE A 1 122 ? 2.050 8.549 1.554 1.00 93.56 122 ILE A CA 1
ATOM 948 C C . ILE A 1 122 ? 1.895 7.845 2.901 1.00 93.56 122 ILE A C 1
ATOM 950 O O . ILE A 1 122 ? 0.901 8.060 3.583 1.00 93.56 122 ILE A O 1
ATOM 954 N N . GLY A 1 123 ? 2.843 6.991 3.282 1.00 92.75 123 GLY A N 1
ATOM 955 C CA . GLY A 1 123 ? 2.795 6.273 4.545 1.00 92.75 123 GLY A CA 1
ATOM 956 C C . GLY A 1 123 ? 3.898 5.237 4.699 1.00 92.75 123 GLY A C 1
ATOM 957 O O . GLY A 1 123 ? 4.842 5.168 3.901 1.00 92.75 123 GLY A O 1
ATOM 958 N N . ILE A 1 124 ? 3.741 4.407 5.723 1.00 94.38 124 ILE A N 1
ATOM 959 C CA . ILE A 1 124 ? 4.556 3.227 5.994 1.00 94.38 124 ILE A CA 1
ATOM 960 C C . ILE A 1 124 ? 3.664 2.019 6.267 1.00 94.38 124 ILE A C 1
ATOM 962 O O . ILE A 1 124 ? 2.561 2.148 6.798 1.00 94.38 124 ILE A O 1
ATOM 966 N N . TYR A 1 125 ? 4.166 0.848 5.902 1.00 94.94 125 TYR A N 1
ATOM 967 C CA . TYR A 1 125 ? 3.524 -0.429 6.147 1.00 94.94 125 TYR A CA 1
ATOM 968 C C . TYR A 1 125 ? 4.495 -1.393 6.814 1.00 94.94 125 TYR A C 1
ATOM 970 O O . TYR A 1 125 ? 5.642 -1.531 6.379 1.00 94.94 125 TYR A O 1
ATOM 978 N N . ARG A 1 126 ? 4.042 -2.056 7.876 1.00 94.50 126 ARG A N 1
ATOM 979 C CA . ARG A 1 126 ? 4.816 -3.044 8.630 1.00 94.50 126 ARG A CA 1
ATOM 980 C C . ARG A 1 126 ? 4.325 -4.447 8.297 1.00 94.50 126 ARG A C 1
ATOM 982 O O . ARG A 1 126 ? 3.132 -4.691 8.221 1.00 94.50 126 ARG A O 1
ATOM 989 N N . TYR A 1 127 ? 5.232 -5.394 8.115 1.00 90.81 127 TYR A N 1
ATOM 990 C CA . TYR A 1 127 ? 4.845 -6.789 7.917 1.00 90.81 127 TYR A CA 1
ATOM 991 C C . TYR A 1 127 ? 5.903 -7.740 8.447 1.00 90.81 127 TYR A C 1
ATOM 993 O O . TYR A 1 127 ? 7.084 -7.402 8.539 1.00 90.81 127 TYR A O 1
ATOM 1001 N N . ILE A 1 128 ? 5.471 -8.948 8.790 1.00 91.06 128 ILE A N 1
ATOM 1002 C CA . ILE A 1 128 ? 6.361 -10.032 9.187 1.00 91.06 128 ILE A CA 1
ATOM 1003 C C . ILE A 1 128 ? 6.634 -10.886 7.951 1.00 91.06 128 ILE A C 1
ATOM 1005 O O . ILE A 1 128 ? 5.726 -11.316 7.241 1.00 91.06 128 ILE A O 1
ATOM 1009 N N . THR A 1 129 ? 7.911 -11.095 7.654 1.00 88.62 129 THR A N 1
ATOM 1010 C CA . THR A 1 129 ? 8.334 -11.995 6.577 1.00 88.62 129 THR A CA 1
ATOM 1011 C C . THR A 1 129 ? 8.155 -13.458 6.987 1.00 88.62 129 THR A C 1
ATOM 1013 O O . THR A 1 129 ? 8.036 -13.774 8.165 1.00 88.62 129 THR A O 1
ATOM 1016 N N . LYS A 1 130 ? 8.241 -14.391 6.030 1.00 87.00 130 LYS A N 1
ATOM 1017 C CA . LYS A 1 130 ? 8.226 -15.839 6.327 1.00 87.00 130 LYS A CA 1
ATOM 1018 C C . LYS A 1 130 ? 9.347 -16.299 7.273 1.00 87.00 130 LYS A C 1
ATOM 1020 O O . LYS A 1 130 ? 9.257 -17.385 7.821 1.00 87.00 130 LYS A O 1
ATOM 1025 N N . GLN A 1 131 ? 10.398 -15.495 7.433 1.00 91.06 131 GLN A N 1
ATOM 1026 C CA . GLN A 1 131 ? 11.509 -15.741 8.357 1.00 91.06 131 GLN A CA 1
ATOM 1027 C C . GLN A 1 131 ? 11.290 -15.065 9.721 1.00 91.06 131 GLN A C 1
ATOM 1029 O O . GLN A 1 131 ? 12.254 -14.802 10.429 1.00 91.06 131 GLN A O 1
ATOM 1034 N N . GLU A 1 132 ? 10.050 -14.690 10.043 1.00 91.69 132 GLU A N 1
ATOM 1035 C CA . GLU A 1 132 ? 9.655 -14.033 11.298 1.00 91.69 132 GLU A CA 1
ATOM 1036 C C . GLU A 1 132 ? 10.331 -12.676 11.562 1.00 91.69 132 GLU A C 1
ATOM 1038 O O . GLU A 1 132 ? 10.205 -12.091 12.634 1.00 91.69 132 GLU A O 1
ATOM 1043 N N . MET A 1 133 ? 10.996 -12.102 10.557 1.00 91.94 133 MET A N 1
ATOM 1044 C CA . MET A 1 133 ? 11.559 -10.760 10.660 1.00 91.94 133 MET A CA 1
ATOM 1045 C C . MET A 1 133 ? 10.500 -9.715 10.340 1.00 91.94 133 MET A C 1
ATOM 1047 O O . MET A 1 133 ? 9.907 -9.745 9.255 1.00 91.94 133 MET A O 1
ATOM 1051 N N . MET A 1 134 ? 10.323 -8.760 11.251 1.00 92.69 134 MET A N 1
ATOM 1052 C CA . MET A 1 134 ? 9.528 -7.566 11.003 1.00 92.69 1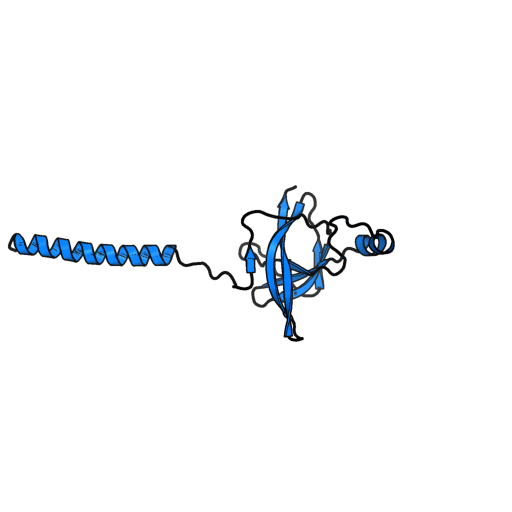34 MET A CA 1
ATOM 1053 C C . MET A 1 134 ? 10.266 -6.624 10.048 1.00 92.69 134 MET A C 1
ATOM 1055 O O . MET A 1 134 ? 11.433 -6.293 10.251 1.00 92.69 134 MET A O 1
ATOM 1059 N N . LYS A 1 135 ? 9.566 -6.176 9.009 1.00 92.56 135 LYS A N 1
ATOM 1060 C CA . LYS A 1 135 ? 10.035 -5.186 8.041 1.00 92.56 135 LYS A CA 1
ATOM 1061 C C . LYS A 1 135 ? 9.064 -4.020 7.968 1.00 92.56 135 LYS A C 1
ATOM 1063 O O . LYS A 1 135 ? 7.862 -4.197 8.146 1.00 92.56 135 LYS A O 1
ATOM 1068 N N . THR A 1 136 ? 9.602 -2.847 7.656 1.00 94.00 136 THR A N 1
ATOM 1069 C CA . THR A 1 136 ? 8.835 -1.630 7.387 1.00 94.00 136 THR A CA 1
ATOM 1070 C C . THR A 1 136 ? 9.158 -1.171 5.976 1.00 94.00 136 THR A C 1
ATOM 1072 O O . THR A 1 136 ? 10.331 -1.077 5.618 1.00 94.00 136 THR A O 1
ATOM 1075 N N . VAL A 1 137 ? 8.131 -0.896 5.179 1.00 93.94 137 VAL A N 1
ATOM 1076 C CA . VAL A 1 137 ? 8.267 -0.429 3.796 1.00 93.94 137 VAL A CA 1
ATOM 1077 C C . VAL A 1 137 ? 7.450 0.840 3.569 1.00 93.94 137 VAL A C 1
ATOM 1079 O O . VAL A 1 137 ? 6.407 1.020 4.200 1.00 93.94 137 VAL A O 1
ATOM 1082 N N . PRO A 1 138 ? 7.893 1.740 2.681 1.00 94.12 138 PRO A N 1
ATOM 1083 C CA . PRO A 1 138 ? 7.106 2.898 2.281 1.00 94.12 138 PRO A CA 1
ATOM 1084 C C . PRO A 1 138 ? 5.844 2.479 1.520 1.00 94.12 138 PRO A C 1
ATOM 1086 O O . PRO A 1 138 ? 5.870 1.591 0.668 1.00 94.12 138 PRO A O 1
ATOM 1089 N N . VAL A 1 139 ? 4.748 3.182 1.788 1.00 94.25 139 VAL A N 1
ATOM 1090 C CA . VAL A 1 139 ? 3.502 3.100 1.019 1.00 94.25 139 VAL A CA 1
ATOM 1091 C C . VAL A 1 139 ? 3.495 4.236 0.020 1.00 94.25 139 VAL A C 1
ATOM 1093 O O . VAL A 1 139 ? 3.746 5.381 0.405 1.00 94.25 139 VAL A O 1
ATOM 1096 N N . ILE A 1 140 ? 3.219 3.943 -1.248 1.00 93.00 140 ILE A N 1
ATOM 1097 C CA . ILE A 1 140 ? 3.302 4.944 -2.312 1.00 93.00 140 ILE A CA 1
ATOM 1098 C C . ILE A 1 140 ? 1.999 5.096 -3.081 1.00 93.00 140 ILE A C 1
ATOM 1100 O O . ILE A 1 140 ? 1.239 4.148 -3.262 1.00 93.00 140 ILE A O 1
ATOM 1104 N N . ALA A 1 141 ? 1.772 6.311 -3.567 1.00 91.38 141 ALA A N 1
ATOM 1105 C CA . ALA A 1 141 ? 0.682 6.633 -4.471 1.00 91.38 141 ALA A CA 1
ATOM 1106 C C . ALA A 1 141 ? 1.174 7.501 -5.626 1.00 91.38 141 ALA A C 1
ATOM 1108 O O . ALA A 1 141 ? 2.238 8.125 -5.565 1.00 91.38 141 ALA A O 1
ATOM 1109 N N . LEU A 1 142 ? 0.388 7.504 -6.696 1.00 90.44 142 LEU A N 1
ATOM 1110 C CA . LEU A 1 142 ? 0.666 8.247 -7.911 1.00 90.44 142 LEU A CA 1
ATOM 1111 C C . LEU A 1 142 ? 0.029 9.638 -7.832 1.00 90.44 142 LEU A C 1
ATOM 1113 O O . LEU A 1 142 ? -1.153 9.761 -7.520 1.00 90.44 142 LEU A O 1
ATOM 1117 N N . PHE A 1 143 ? 0.807 10.664 -8.149 1.00 89.12 143 PHE A N 1
ATOM 1118 C CA . PHE A 1 143 ? 0.393 12.062 -8.176 1.00 89.12 143 PHE A CA 1
ATOM 1119 C C . PHE A 1 143 ? 0.635 12.653 -9.562 1.00 89.12 143 PHE A C 1
ATOM 1121 O O . PHE A 1 143 ? 1.524 12.203 -10.288 1.00 89.12 143 PHE A O 1
ATOM 1128 N N . ASP A 1 144 ? -0.158 13.658 -9.918 1.00 89.31 144 ASP A N 1
ATOM 1129 C CA . ASP A 1 144 ? 0.091 14.477 -11.102 1.00 89.31 144 ASP A CA 1
ATOM 1130 C C . ASP A 1 144 ? 1.267 15.429 -10.836 1.00 89.31 144 ASP A C 1
ATOM 1132 O O . ASP A 1 144 ? 1.456 15.886 -9.699 1.00 89.31 144 ASP A O 1
ATOM 1136 N N . LYS A 1 145 ? 2.087 15.654 -11.869 1.00 78.81 145 LYS A N 1
ATOM 1137 C CA . LYS A 1 145 ? 3.291 16.489 -11.800 1.00 78.81 145 LYS A CA 1
ATOM 1138 C C . LYS A 1 145 ? 2.987 17.981 -11.830 1.00 78.81 145 LYS A C 1
ATOM 1140 O O . LYS A 1 145 ? 2.108 18.386 -12.618 1.00 78.81 145 LYS A O 1
#

Foldseek 3Di:
DDPVVVVVVVVVVVVVVVVVVVVVVCVVPPPDPDPPQWDFDPDFDDWAPAFKWFFADADPQQKTWTFRPHVVLVVCVVPDPDPDVHDHGGAIEIEDDDPVDPDGDDHRDMDGQDPQKTKTFGTKGWDQDPVRDIDIHTYIDIDGD

Organism: NCBI:txid679199

Radius of gyration: 24.94 Å; chains: 1; bounding box: 84×34×54 Å

Secondary structure (DSSP, 8-state):
--HHHHHHHHHHHHHHHHHHHHHHHHHHTPPP---TTEEE-SS---EE--SEEEEEEE-TTS-EEEEE--HHHHHHTTT------PPPTT-EEEEP--TTS-----TT-EEEPPTTEEEEEEEEEEEE-TTS-EEEEEEEEEEE-